Protein AF-A0A976LLL9-F1 (afdb_monomer)

Foldseek 3Di:
DDDDDDDDDDDDDDDDDDDDDDDDDDDDDDDDDDDDDDDDDDDDPDDDDDPDPPVVPPPPDDDDDDPPPPPPDPDPPDDPPPPDPCPVPVVCVVVVPDDWDKDWAPADDDDDPVVVVPDDPPDDDDGPDDPPFFIFMDIPRDTFFTFHWDDDPNDIDTDTPGGDDPVVVVVRVD

Solvent-accessible surface area (backbone atoms only — not comparable to full-atom values): 12748 Å² total; per-residue (Å²): 134,84,87,88,86,84,88,82,90,78,85,90,83,87,86,88,83,89,81,86,81,86,81,75,85,81,86,78,87,82,87,76,91,79,91,78,89,82,81,87,80,81,87,81,86,78,75,91,82,81,88,66,87,72,79,76,66,82,84,77,80,84,84,90,84,79,92,68,83,75,78,77,74,79,78,82,76,79,76,79,74,92,75,67,88,71,68,74,76,64,67,61,68,63,68,72,70,58,89,76,65,72,47,78,41,80,60,57,68,89,74,56,72,73,58,60,74,67,61,55,92,87,63,83,80,80,50,75,55,64,91,90,62,64,27,46,28,26,43,88,87,33,86,49,35,30,20,43,84,41,76,56,94,94,32,87,44,73,48,77,77,45,70,62,52,72,71,56,48,57,62,62,70,103

pLDDT: mean 70.57, std 21.13, range [35.53, 97.69]

Nearest PDB structures (foldseek):
  1o6a-assembly1_A  TM=9.421E-01  e=5.842E-10  Thermotoga maritima
  1o6a-assembly1_B  TM=9.561E-01  e=3.035E-09  Thermotoga maritima
  8wiw-assembly1_0  TM=8.060E-01  e=2.104E-09  Salmonella enterica subsp. enterica serovar Typhimurium str. LT2
  8uox-assembly1_E6  TM=8.471E-01  e=3.644E-09  Salmonella enterica subsp. enterica serovar Typhimurium
  5xrw-assembly1_C  TM=9.310E-01  e=7.703E-08  Helicobacter pylori 26695

Sequence (174 aa):
MKRLNTMSENEQNDEGVKNGEDISANGKKDEVEASSQNESPKEDVKSDEDISWDDVKDELETPAMSSQKQEVSSVNFQELEMGGSVSPELDLGFILDLPLTLTAELGRTQLLIGELLQLGHGSVVELAKLTGEPMDIFVNSRLIARGEVVMVNDKYGVRLTDVVSPAERVTKLR

Structure (mmCIF, N/CA/C/O backbone):
data_AF-A0A976LLL9-F1
#
_entry.id   AF-A0A976LLL9-F1
#
loop_
_atom_site.group_PDB
_atom_site.id
_atom_site.type_symbol
_atom_site.label_atom_id
_atom_site.label_alt_id
_atom_site.label_comp_id
_atom_site.label_asym_id
_atom_site.label_entity_id
_atom_site.label_seq_id
_atom_site.pdbx_PDB_ins_code
_atom_site.Cartn_x
_atom_site.Cartn_y
_atom_site.Cartn_z
_atom_site.occupancy
_atom_site.B_iso_or_equiv
_atom_site.auth_seq_id
_atom_site.auth_comp_id
_atom_site.auth_asym_id
_atom_site.auth_atom_id
_atom_site.pdbx_PDB_model_num
ATOM 1 N N . MET A 1 1 ? -66.244 5.884 -20.797 1.00 44.69 1 MET A N 1
ATOM 2 C CA . MET A 1 1 ? -66.770 4.567 -20.377 1.00 44.69 1 MET A CA 1
ATOM 3 C C . MET A 1 1 ? -66.015 4.080 -19.145 1.00 44.69 1 MET A C 1
ATOM 5 O O . MET A 1 1 ? -64.800 4.072 -19.183 1.00 44.69 1 MET A O 1
ATOM 9 N N . LYS A 1 2 ? -66.781 3.694 -18.113 1.00 42.88 2 LYS A N 1
ATOM 10 C CA . LYS A 1 2 ? -66.517 2.743 -17.009 1.00 42.88 2 LYS A CA 1
ATOM 11 C C . LYS A 1 2 ? -65.259 2.864 -16.120 1.00 42.88 2 LYS A C 1
ATOM 13 O O . LYS A 1 2 ? -64.136 2.613 -16.526 1.00 42.88 2 LYS A O 1
ATOM 18 N N . ARG A 1 3 ? -65.574 3.133 -14.844 1.00 52.41 3 ARG A N 1
ATOM 19 C CA . ARG A 1 3 ? -64.844 2.838 -13.598 1.00 52.41 3 ARG A CA 1
ATOM 20 C C . ARG A 1 3 ? -64.519 1.340 -13.474 1.00 52.41 3 ARG A C 1
ATOM 22 O O . ARG A 1 3 ? -65.317 0.551 -13.974 1.00 52.41 3 ARG A O 1
ATOM 29 N N . LEU A 1 4 ? -63.509 0.974 -12.676 1.00 53.72 4 LEU A N 1
ATOM 30 C CA . LEU A 1 4 ? -63.699 0.151 -11.466 1.00 53.72 4 LEU A CA 1
ATOM 31 C C . LEU A 1 4 ? -62.420 0.039 -10.618 1.00 53.72 4 LEU A C 1
ATOM 33 O O . LEU A 1 4 ? -61.322 -0.175 -11.113 1.00 53.72 4 LEU A O 1
ATOM 37 N N . ASN A 1 5 ? -62.655 0.217 -9.324 1.00 42.22 5 ASN A N 1
ATOM 38 C CA . ASN A 1 5 ? -61.824 -0.050 -8.160 1.00 42.22 5 ASN A CA 1
ATOM 39 C C . ASN A 1 5 ? -62.143 -1.479 -7.682 1.00 42.22 5 ASN A C 1
ATOM 41 O O . ASN A 1 5 ? -63.323 -1.821 -7.741 1.00 42.22 5 ASN A O 1
ATOM 45 N N . THR A 1 6 ? -61.193 -2.248 -7.137 1.00 63.06 6 THR A N 1
ATOM 46 C CA . THR A 1 6 ? -61.494 -3.342 -6.182 1.00 63.06 6 THR A CA 1
ATOM 47 C C . THR A 1 6 ? -60.307 -3.621 -5.258 1.00 63.06 6 THR A C 1
ATOM 49 O O . THR A 1 6 ? -59.229 -3.999 -5.712 1.00 63.06 6 THR A O 1
ATOM 52 N N . MET A 1 7 ? -60.572 -3.426 -3.965 1.00 58.09 7 MET A N 1
ATOM 53 C CA . MET A 1 7 ? -59.842 -3.897 -2.785 1.00 58.09 7 MET A CA 1
ATOM 54 C C . MET A 1 7 ? -60.110 -5.390 -2.525 1.00 58.09 7 MET A C 1
ATOM 56 O O . MET A 1 7 ? -61.182 -5.872 -2.887 1.00 58.09 7 MET A O 1
ATOM 60 N N . SER A 1 8 ? -59.180 -6.052 -1.830 1.00 59.72 8 SER A N 1
ATOM 61 C CA . SER A 1 8 ? -59.387 -7.171 -0.877 1.00 59.72 8 SER A CA 1
ATOM 62 C C . SER A 1 8 ? -58.002 -7.522 -0.294 1.00 59.72 8 SER A C 1
ATOM 64 O O . SER A 1 8 ? -57.111 -7.860 -1.071 1.00 59.72 8 SER A O 1
ATOM 66 N N . GLU A 1 9 ? -57.641 -7.181 0.948 1.00 50.59 9 GLU A N 1
ATOM 67 C CA . GLU A 1 9 ? -58.024 -7.786 2.249 1.00 50.59 9 GLU A CA 1
ATOM 68 C C . GLU A 1 9 ? -57.693 -9.284 2.396 1.00 50.59 9 GLU A C 1
ATOM 70 O O . GLU A 1 9 ? -58.241 -10.120 1.683 1.00 50.59 9 GLU A O 1
ATOM 75 N N . ASN A 1 10 ? -56.768 -9.574 3.324 1.00 47.47 10 ASN A N 1
ATOM 76 C CA . ASN A 1 10 ? -56.798 -10.646 4.339 1.00 47.47 10 ASN A CA 1
ATOM 77 C C . ASN A 1 10 ? -55.545 -10.455 5.228 1.00 47.47 10 ASN A C 1
ATOM 79 O O . ASN A 1 10 ? -54.428 -10.484 4.712 1.00 47.47 10 ASN A O 1
ATOM 83 N N . GLU A 1 11 ? -55.632 -10.000 6.486 1.00 50.28 11 GLU A N 1
ATOM 84 C CA . GLU A 1 11 ? -56.087 -10.719 7.704 1.00 50.28 11 GLU A CA 1
ATOM 85 C C . GLU A 1 11 ? -55.350 -12.058 7.888 1.00 50.28 11 GLU A C 1
ATOM 87 O O . GLU A 1 11 ? -55.483 -12.974 7.083 1.00 50.28 11 GLU A O 1
ATOM 92 N N . GLN A 1 12 ? -54.318 -12.069 8.742 1.00 50.72 12 GLN A N 1
ATOM 93 C CA . GLN A 1 12 ? -54.353 -12.420 10.179 1.00 50.72 12 GLN A CA 1
ATOM 94 C C . GLN A 1 12 ? -54.550 -13.922 10.433 1.00 50.72 12 GLN A C 1
ATOM 96 O O . GLN A 1 12 ? -55.538 -14.480 9.985 1.00 50.72 12 GLN A O 1
ATOM 101 N N . ASN A 1 13 ? -53.581 -14.514 11.149 1.00 49.31 13 ASN A N 1
ATOM 102 C CA . ASN A 1 13 ? -53.587 -15.716 12.017 1.00 49.31 13 ASN A CA 1
ATOM 103 C C . ASN A 1 13 ? -52.122 -15.835 12.510 1.00 49.31 13 ASN A C 1
ATOM 105 O O . ASN A 1 13 ? -51.240 -16.060 11.683 1.00 49.31 13 ASN A O 1
ATOM 109 N N . ASP A 1 14 ? -51.698 -15.386 13.695 1.00 50.47 14 ASP A N 1
ATOM 110 C CA . ASP A 1 14 ? -51.988 -15.783 15.091 1.00 50.47 14 ASP A CA 1
ATOM 111 C C . ASP A 1 14 ? -51.652 -17.245 15.456 1.00 50.47 14 ASP A C 1
ATOM 113 O O . ASP A 1 14 ? -51.821 -18.156 14.652 1.00 50.47 14 ASP A O 1
ATOM 117 N N . GLU A 1 15 ? -51.194 -17.391 16.706 1.00 51.28 15 GLU A N 1
ATOM 118 C CA . GLU A 1 15 ? -50.672 -18.542 17.461 1.00 51.28 15 GLU A CA 1
ATOM 119 C C . GLU A 1 15 ? -49.156 -18.801 17.292 1.00 51.28 15 GLU A C 1
ATOM 121 O O . GLU A 1 15 ? -48.679 -19.230 16.252 1.00 51.28 15 GLU A O 1
ATOM 126 N N . GLY A 1 16 ? -48.258 -18.553 18.254 1.00 39.66 16 GLY A N 1
ATOM 127 C CA . GLY A 1 16 ? -48.396 -18.384 19.697 1.00 39.66 16 GLY A CA 1
ATOM 128 C C . GLY A 1 16 ? -47.985 -19.661 20.428 1.00 39.66 16 GLY A C 1
ATOM 129 O O . GLY A 1 16 ? -48.841 -20.475 20.726 1.00 39.66 16 GLY A O 1
ATOM 130 N N . VAL A 1 17 ? -46.705 -19.815 20.797 1.00 57.41 17 VAL A N 1
ATOM 131 C CA . VAL A 1 17 ? -46.306 -20.694 21.913 1.00 57.41 17 VAL A CA 1
ATOM 132 C C . VAL A 1 17 ? -45.160 -20.052 22.691 1.00 57.41 17 VAL A C 1
ATOM 134 O O . VAL A 1 17 ? -44.058 -19.831 22.196 1.00 57.41 17 VAL A O 1
ATOM 137 N N . LYS A 1 18 ? -45.502 -19.740 23.938 1.00 53.53 18 LYS A N 1
ATOM 138 C CA . LYS A 1 18 ? -44.661 -19.324 25.057 1.00 53.53 18 LYS A CA 1
ATOM 139 C C . LYS A 1 18 ? -43.668 -20.436 25.389 1.00 53.53 18 LYS A C 1
ATOM 141 O O . LYS A 1 18 ? -44.073 -21.586 25.361 1.00 53.53 18 LYS A O 1
ATOM 146 N N . ASN A 1 19 ? -42.457 -20.086 25.812 1.00 49.34 19 ASN A N 1
ATOM 147 C CA . ASN A 1 19 ? -41.753 -20.782 26.892 1.00 49.34 19 ASN A CA 1
ATOM 148 C C . ASN A 1 19 ? -40.719 -19.823 27.481 1.00 49.34 19 ASN A C 1
ATOM 150 O O . ASN A 1 19 ? -39.699 -19.526 26.865 1.00 49.34 19 ASN A O 1
ATOM 154 N N . GLY A 1 20 ? -41.051 -19.300 28.659 1.00 41.91 20 GLY A N 1
ATOM 155 C CA . GLY A 1 20 ? -40.060 -18.774 29.576 1.00 41.91 20 GLY A CA 1
ATOM 156 C C . GLY A 1 20 ? -39.418 -19.940 30.313 1.00 41.91 20 GLY A C 1
ATOM 157 O O . GLY A 1 20 ? -40.113 -20.864 30.723 1.00 41.91 20 GLY A O 1
ATOM 158 N N . GLU A 1 21 ? -38.110 -19.859 30.499 1.00 48.22 21 GLU A N 1
ATOM 159 C CA . GLU A 1 21 ? -37.456 -20.458 31.650 1.00 48.22 21 GLU A CA 1
ATOM 160 C C . GLU A 1 21 ? -36.593 -19.377 32.288 1.00 48.22 21 GLU A C 1
ATOM 162 O O . GLU A 1 21 ? -35.582 -18.924 31.749 1.00 48.22 21 GLU A O 1
ATOM 167 N N . ASP A 1 22 ? -37.084 -18.933 33.439 1.00 45.03 22 ASP A N 1
ATOM 168 C CA . ASP A 1 22 ? -36.348 -18.197 34.443 1.00 45.03 22 ASP A CA 1
ATOM 169 C C . ASP A 1 22 ? -35.155 -19.044 34.903 1.00 45.03 22 ASP A C 1
ATOM 171 O O . ASP A 1 22 ? -35.338 -20.123 35.467 1.00 45.03 22 ASP A O 1
ATOM 175 N N . ILE A 1 23 ? -33.930 -18.540 34.750 1.00 56.16 23 ILE A N 1
ATOM 176 C CA . ILE A 1 23 ? -32.816 -19.004 35.582 1.00 56.16 23 ILE A CA 1
ATOM 177 C C . ILE A 1 23 ? -32.597 -18.001 36.704 1.00 56.16 23 ILE A C 1
ATOM 179 O O . ILE A 1 23 ? -31.959 -16.958 36.569 1.00 56.16 23 ILE A O 1
ATOM 183 N N . SER A 1 24 ? -33.203 -18.347 37.834 1.00 47.38 24 SER A N 1
ATOM 184 C CA . SER A 1 24 ? -32.971 -17.715 39.119 1.00 47.38 24 SER A CA 1
ATOM 185 C C . SER A 1 24 ? -31.504 -17.785 39.527 1.00 47.38 24 SER A C 1
ATOM 187 O O . SER A 1 24 ? -30.828 -18.804 39.395 1.00 47.38 24 SER A O 1
ATOM 189 N N . ALA A 1 25 ? -31.082 -16.656 40.087 1.00 47.31 25 ALA A N 1
ATOM 190 C CA . ALA A 1 25 ? -30.064 -16.481 41.104 1.00 47.31 25 ALA A CA 1
ATOM 191 C C . ALA A 1 25 ? -29.592 -17.764 41.809 1.00 47.31 25 ALA A C 1
ATOM 193 O O . ALA A 1 25 ? -30.379 -18.480 42.425 1.00 47.31 25 ALA A O 1
ATOM 194 N N . ASN A 1 26 ? -28.272 -17.935 41.875 1.00 42.06 26 ASN A N 1
ATOM 195 C CA . ASN A 1 26 ? -27.663 -18.598 43.015 1.00 42.06 26 ASN A CA 1
ATOM 196 C C . ASN A 1 26 ? -26.550 -17.707 43.567 1.00 42.06 26 ASN A C 1
ATOM 198 O O . ASN A 1 26 ? -25.440 -17.651 43.042 1.00 42.06 26 ASN A O 1
ATOM 202 N N . GLY A 1 27 ? -26.891 -16.969 44.620 1.00 39.72 27 GLY A N 1
ATOM 203 C CA . GLY A 1 27 ? -25.902 -16.419 45.525 1.00 39.72 27 GLY A CA 1
ATOM 204 C C . GLY A 1 27 ? -25.380 -17.541 46.411 1.00 39.72 27 GLY A C 1
ATOM 205 O O . GLY A 1 27 ? -26.165 -18.255 47.030 1.00 39.72 27 GLY A O 1
ATOM 206 N N . LYS A 1 28 ? -24.059 -17.656 46.527 1.00 47.41 28 LYS A N 1
ATOM 207 C CA . LYS A 1 28 ? -23.457 -18.312 47.679 1.00 47.41 28 LYS A CA 1
ATOM 208 C C . LYS A 1 28 ? -22.334 -17.444 48.218 1.00 47.41 28 LYS A C 1
ATOM 210 O O . LYS A 1 28 ? -21.272 -17.307 47.622 1.00 47.41 28 LYS A O 1
ATOM 215 N N . LYS A 1 29 ? -22.680 -16.791 49.324 1.00 41.75 29 LYS A N 1
ATOM 216 C CA . LYS A 1 29 ? -21.767 -16.233 50.308 1.00 41.75 29 LYS A CA 1
ATOM 217 C C . LYS A 1 29 ? -21.099 -17.421 50.990 1.00 41.75 29 LYS A C 1
ATOM 219 O O . LYS A 1 29 ? -21.821 -18.241 51.543 1.00 41.75 29 LYS A O 1
ATOM 224 N N . ASP A 1 30 ? -19.779 -17.481 50.961 1.00 52.16 30 ASP A N 1
ATOM 225 C CA . ASP A 1 30 ? -19.008 -18.211 51.960 1.00 52.16 30 ASP A CA 1
ATOM 226 C C . ASP A 1 30 ? -17.948 -17.234 52.475 1.00 52.16 30 ASP A C 1
ATOM 228 O O . ASP A 1 30 ? -16.943 -16.928 51.838 1.00 52.16 30 ASP A O 1
ATOM 232 N N . GLU A 1 31 ? -18.309 -16.651 53.609 1.00 40.97 31 GLU A N 1
ATOM 233 C CA . GLU A 1 31 ? -17.490 -15.858 54.503 1.00 40.97 31 GLU A CA 1
ATOM 234 C C . GLU A 1 31 ? -16.783 -16.869 55.415 1.00 40.97 31 GLU A C 1
ATOM 236 O O . GLU A 1 31 ? -17.436 -17.628 56.131 1.00 40.97 31 GLU A O 1
ATOM 241 N N . VAL A 1 32 ? -15.454 -16.933 55.351 1.00 51.06 32 VAL A N 1
ATOM 242 C CA . VAL A 1 32 ? -14.646 -17.583 56.387 1.00 51.06 32 VAL A CA 1
ATOM 243 C C . VAL A 1 32 ? -13.446 -16.701 56.668 1.00 51.06 32 VAL A C 1
ATOM 245 O O . VAL A 1 32 ? -12.477 -16.635 55.914 1.00 51.06 32 VAL A O 1
ATOM 248 N N . GLU A 1 33 ? -13.583 -15.989 57.776 1.00 40.56 33 GLU A N 1
ATOM 249 C CA . GLU A 1 33 ? -12.517 -15.364 58.529 1.00 40.56 33 GLU A CA 1
ATOM 250 C C . GLU A 1 33 ? -11.525 -16.435 58.998 1.00 40.56 33 GLU A C 1
ATOM 252 O O . GLU A 1 33 ? -11.904 -17.433 59.609 1.00 40.56 33 GLU A O 1
ATOM 257 N N . ALA A 1 34 ? -10.238 -16.194 58.773 1.00 46.56 34 ALA A N 1
ATOM 258 C CA . ALA A 1 34 ? -9.191 -16.669 59.664 1.00 46.56 34 ALA A CA 1
ATOM 259 C C . ALA A 1 34 ? -8.001 -15.717 59.550 1.00 46.56 34 ALA A C 1
ATOM 261 O O . ALA A 1 34 ? -7.166 -15.797 58.651 1.00 46.56 34 ALA A O 1
ATOM 262 N N . SER A 1 35 ? -7.976 -14.779 60.486 1.00 39.00 35 SER A N 1
ATOM 263 C CA . SER A 1 35 ? -6.824 -13.983 60.871 1.00 39.00 35 SER A CA 1
ATOM 264 C C . SER A 1 35 ? -5.620 -14.867 61.198 1.00 39.00 35 SER A C 1
ATOM 266 O O . SER A 1 35 ? -5.721 -15.737 62.060 1.00 39.00 35 SER A O 1
ATOM 268 N N . SER A 1 36 ? -4.461 -14.552 60.627 1.00 45.47 36 SER A N 1
ATOM 269 C CA . SER A 1 36 ? -3.189 -14.756 61.314 1.00 45.47 36 SER A CA 1
ATOM 270 C C . SER A 1 36 ? -2.240 -13.619 60.967 1.00 45.47 36 SER A C 1
ATOM 272 O O . SER A 1 36 ? -1.915 -13.359 59.813 1.00 45.47 36 SER A O 1
ATOM 274 N N . GLN A 1 37 ? -1.864 -12.927 62.032 1.00 38.38 37 GLN A N 1
ATOM 275 C CA . GLN A 1 37 ? -0.839 -11.905 62.137 1.00 38.38 37 GLN A CA 1
ATOM 276 C C . GLN A 1 37 ? 0.488 -12.422 61.558 1.00 38.38 37 GLN A C 1
ATOM 278 O O . GLN A 1 37 ? 0.842 -13.567 61.831 1.00 38.38 37 GLN A O 1
ATOM 283 N N . ASN A 1 38 ? 1.271 -11.578 60.878 1.00 35.53 38 ASN A N 1
ATOM 284 C CA . ASN A 1 38 ? 2.557 -11.221 61.472 1.00 35.53 38 ASN A CA 1
ATOM 285 C C . ASN A 1 38 ? 3.184 -9.949 60.896 1.00 35.53 38 ASN A C 1
ATOM 287 O O . ASN A 1 38 ? 3.025 -9.596 59.732 1.00 35.53 38 ASN A O 1
ATOM 291 N N . GLU A 1 39 ? 3.883 -9.294 61.804 1.00 40.34 39 GLU A N 1
ATOM 292 C CA . GLU A 1 39 ? 4.489 -7.977 61.783 1.00 40.34 39 GLU A CA 1
ATOM 293 C C . GLU A 1 39 ? 5.589 -7.800 60.726 1.00 40.34 39 GLU A C 1
ATOM 295 O O . GLU A 1 39 ? 6.388 -8.697 60.458 1.00 40.34 39 GLU A O 1
ATOM 300 N N . SER A 1 40 ? 5.684 -6.585 60.184 1.00 41.78 40 SER A N 1
ATOM 301 C CA . SER A 1 40 ? 6.912 -6.087 59.560 1.00 41.78 40 SER A CA 1
ATOM 302 C C . SER A 1 40 ? 7.967 -5.820 60.635 1.00 41.78 40 SER A C 1
ATOM 304 O O . SER A 1 40 ? 7.647 -5.218 61.664 1.00 41.78 40 SER A O 1
ATOM 306 N N . PRO A 1 41 ? 9.240 -6.145 60.374 1.00 42.31 41 PRO A N 1
ATOM 307 C CA . PRO A 1 41 ? 10.274 -5.173 60.735 1.00 42.31 41 PRO A CA 1
ATOM 308 C C . PRO A 1 41 ? 11.310 -4.910 59.628 1.00 42.31 41 PRO A C 1
ATOM 310 O O . PRO A 1 41 ? 12.008 -5.809 59.182 1.00 42.31 41 PRO A O 1
ATOM 313 N N . LYS A 1 42 ? 11.392 -3.618 59.282 1.00 39.88 42 LYS A N 1
ATOM 314 C CA . LYS A 1 42 ? 12.586 -2.752 59.241 1.00 39.88 42 LYS A CA 1
ATOM 315 C C . LYS A 1 42 ? 13.790 -3.142 58.369 1.00 39.88 42 LYS A C 1
ATOM 317 O O . LYS A 1 42 ? 14.480 -4.118 58.618 1.00 39.88 42 LYS A O 1
ATOM 322 N N . GLU A 1 43 ? 14.030 -2.244 57.410 1.00 39.88 43 GLU A N 1
ATOM 323 C CA . GLU A 1 43 ? 15.309 -1.603 57.072 1.00 39.88 43 GLU A CA 1
ATOM 324 C C . GLU A 1 43 ? 16.589 -2.280 57.572 1.00 39.88 43 GLU A C 1
ATOM 326 O O . GLU A 1 43 ? 16.905 -2.209 58.752 1.00 39.88 43 GLU A O 1
ATOM 331 N N . ASP A 1 44 ? 17.386 -2.763 56.621 1.00 40.84 44 ASP A N 1
ATOM 332 C CA . ASP A 1 44 ? 18.839 -2.616 56.659 1.00 40.84 44 ASP A CA 1
ATOM 333 C C . ASP A 1 44 ? 19.320 -2.349 55.227 1.00 40.84 44 ASP A C 1
ATOM 335 O O . ASP A 1 44 ? 19.667 -3.246 54.458 1.00 40.84 44 ASP A O 1
ATOM 339 N N . VAL A 1 45 ? 19.294 -1.068 54.855 1.00 44.91 45 VAL A N 1
ATOM 340 C CA . VAL A 1 45 ? 20.122 -0.542 53.770 1.00 44.91 45 VAL A CA 1
ATOM 341 C C . VAL A 1 45 ? 21.549 -0.541 54.306 1.00 44.91 45 VAL A C 1
ATOM 343 O O . VAL A 1 45 ? 21.903 0.314 55.116 1.00 44.91 45 VAL A O 1
ATOM 346 N N . LYS A 1 46 ? 22.365 -1.511 53.890 1.00 46.72 46 LYS A N 1
ATOM 347 C CA . LYS A 1 46 ? 23.814 -1.412 54.062 1.00 46.72 46 LYS A CA 1
ATOM 348 C C . LYS A 1 46 ? 24.400 -0.719 52.844 1.00 46.72 46 LYS A C 1
ATOM 350 O O . LYS A 1 46 ? 24.371 -1.243 51.736 1.00 46.72 46 LYS A O 1
ATOM 355 N N . SER A 1 47 ? 24.843 0.494 53.129 1.00 44.59 47 SER A N 1
ATOM 356 C CA . SER A 1 47 ? 25.658 1.392 52.332 1.00 44.59 47 SER A CA 1
ATOM 357 C C . SER A 1 47 ? 26.831 0.689 51.658 1.00 44.59 47 SER A C 1
ATOM 359 O O . SER A 1 47 ? 27.540 -0.100 52.284 1.00 44.59 47 SER A O 1
ATOM 361 N N . ASP A 1 48 ? 27.029 1.057 50.396 1.00 50.56 48 ASP A N 1
ATOM 362 C CA . ASP A 1 48 ? 28.296 0.989 49.686 1.00 50.56 48 ASP A CA 1
ATOM 363 C C . ASP A 1 48 ? 29.390 1.658 50.526 1.00 50.56 48 ASP A C 1
ATOM 365 O O . ASP A 1 48 ? 29.284 2.849 50.800 1.00 50.56 48 ASP A O 1
ATOM 369 N N . GLU A 1 49 ? 30.413 0.908 50.934 1.00 47.25 49 GLU A N 1
ATOM 370 C CA . GLU A 1 49 ? 31.773 1.412 51.159 1.00 47.25 49 GLU A CA 1
ATOM 371 C C . GLU A 1 49 ? 32.743 0.224 51.342 1.00 47.25 49 GLU A C 1
ATOM 373 O O . GLU A 1 49 ? 32.454 -0.744 52.045 1.00 47.25 49 GLU A O 1
ATOM 378 N N . ASP A 1 50 ? 33.886 0.338 50.658 1.00 48.72 50 ASP A N 1
ATOM 379 C CA . ASP A 1 50 ? 35.145 -0.398 50.837 1.00 48.72 50 ASP A CA 1
ATOM 380 C C . ASP A 1 50 ? 35.308 -1.798 50.212 1.00 48.72 50 ASP A C 1
ATOM 382 O O . ASP A 1 50 ? 35.624 -2.780 50.883 1.00 48.72 50 ASP A O 1
ATOM 386 N N . ILE A 1 51 ? 35.262 -1.873 48.875 1.00 48.34 51 ILE A N 1
ATOM 387 C CA . ILE A 1 51 ? 36.069 -2.871 48.146 1.00 48.34 51 ILE A CA 1
ATOM 388 C C . ILE A 1 51 ? 37.449 -2.242 47.900 1.00 48.34 51 ILE A C 1
ATOM 390 O O . ILE A 1 51 ? 37.653 -1.508 46.931 1.00 48.34 51 ILE A O 1
ATOM 394 N N . SER A 1 52 ? 38.373 -2.464 48.836 1.00 50.84 52 SER A N 1
ATOM 395 C CA . SER A 1 52 ? 39.757 -1.987 48.753 1.00 50.84 52 SER A CA 1
ATOM 396 C C . SER A 1 52 ? 40.511 -2.699 47.622 1.00 50.84 52 SER A C 1
ATOM 398 O O . SER A 1 52 ? 40.514 -3.925 47.541 1.00 50.84 52 SER A O 1
ATOM 400 N N . TRP A 1 53 ? 41.183 -1.934 46.757 1.00 51.50 53 TRP A N 1
ATOM 401 C CA . TRP A 1 53 ? 41.983 -2.430 45.624 1.00 51.50 53 TRP A CA 1
ATOM 402 C C . TRP A 1 53 ? 43.340 -3.042 46.036 1.00 51.50 53 TRP A C 1
ATOM 404 O O . TRP A 1 53 ? 44.192 -3.287 45.181 1.00 51.50 53 TRP A O 1
ATOM 414 N N . ASP A 1 54 ? 43.545 -3.311 47.325 1.00 52.66 54 ASP A N 1
ATOM 415 C CA . ASP A 1 54 ? 44.783 -3.875 47.869 1.00 52.66 54 ASP A CA 1
ATOM 416 C C . ASP A 1 54 ? 44.793 -5.420 47.938 1.00 52.66 54 ASP A C 1
ATOM 418 O O . ASP A 1 54 ? 45.870 -6.003 48.028 1.00 52.66 54 ASP A O 1
ATOM 422 N N . ASP A 1 55 ? 43.646 -6.101 47.786 1.00 51.72 55 ASP A N 1
ATOM 423 C CA . ASP A 1 55 ? 43.541 -7.578 47.873 1.00 51.72 55 ASP A CA 1
ATOM 424 C C . ASP A 1 55 ? 43.847 -8.334 46.561 1.00 51.72 55 ASP A C 1
ATOM 426 O O . ASP A 1 55 ? 43.817 -9.562 46.516 1.00 51.72 55 ASP A O 1
ATOM 430 N N . VAL A 1 56 ? 44.179 -7.638 45.467 1.00 53.75 56 VAL A N 1
ATOM 431 C CA . VAL A 1 56 ? 44.517 -8.285 44.175 1.00 53.75 56 VAL A CA 1
ATOM 432 C C . VAL A 1 56 ? 46.022 -8.555 44.028 1.00 53.75 56 VAL A C 1
ATOM 434 O O . VAL A 1 56 ? 46.490 -8.988 42.975 1.00 53.75 56 VAL A O 1
ATOM 437 N N . LYS A 1 57 ? 46.817 -8.256 45.061 1.00 56.06 57 LYS A N 1
ATOM 438 C CA . LYS A 1 57 ? 48.281 -8.221 44.951 1.00 56.06 57 LYS A CA 1
ATOM 439 C C . LYS A 1 57 ? 48.982 -9.536 45.302 1.00 56.06 57 LYS A C 1
ATOM 441 O O . LYS A 1 57 ? 50.127 -9.717 44.898 1.00 56.06 57 LYS A O 1
ATOM 446 N N . ASP A 1 58 ? 48.290 -10.467 45.953 1.00 53.62 58 ASP A N 1
ATOM 447 C CA . ASP A 1 58 ? 48.903 -11.697 46.473 1.00 53.62 58 ASP A CA 1
ATOM 448 C C . ASP A 1 58 ? 48.783 -12.924 45.543 1.00 53.62 58 ASP A C 1
ATOM 450 O O . ASP A 1 58 ? 49.317 -13.985 45.856 1.00 53.62 58 ASP A O 1
ATOM 454 N N . GLU A 1 59 ? 48.174 -12.795 44.356 1.00 51.06 59 GLU A N 1
ATOM 455 C CA . GLU A 1 59 ? 48.126 -13.885 43.356 1.00 51.06 59 GLU A CA 1
ATOM 456 C C . GLU A 1 59 ? 49.212 -13.804 42.259 1.00 51.06 59 GLU A C 1
ATOM 458 O O . GLU A 1 59 ? 49.194 -14.586 41.308 1.00 51.06 59 GLU A O 1
ATOM 463 N N . LEU A 1 60 ? 50.192 -12.894 42.367 1.00 55.56 60 LEU A N 1
ATOM 464 C CA . LEU A 1 60 ? 51.230 -12.697 41.335 1.00 55.56 60 LEU A CA 1
ATOM 465 C C . LEU A 1 60 ? 52.654 -13.155 41.708 1.00 55.56 60 LEU A C 1
ATOM 467 O O . LEU A 1 60 ? 53.591 -12.873 40.961 1.00 55.56 60 LEU A O 1
ATOM 471 N N . GLU A 1 61 ? 52.845 -13.926 42.782 1.00 51.38 61 GLU A N 1
ATOM 472 C CA . GLU A 1 61 ? 54.180 -14.411 43.182 1.00 51.38 61 GLU A CA 1
ATOM 473 C C . GLU A 1 61 ? 54.233 -15.947 43.363 1.00 51.38 61 GLU A C 1
ATOM 475 O O . GLU A 1 61 ? 54.176 -16.469 44.470 1.00 51.38 61 GLU A O 1
ATOM 480 N N . THR A 1 62 ? 54.321 -16.757 42.294 1.00 51.09 62 THR A N 1
ATOM 481 C CA . THR A 1 62 ? 55.554 -17.400 41.738 1.00 51.09 62 THR A CA 1
ATOM 482 C C . THR A 1 62 ? 55.313 -18.924 41.544 1.00 51.09 62 THR A C 1
ATOM 484 O O . THR A 1 62 ? 54.333 -19.422 42.094 1.00 51.09 62 THR A O 1
ATOM 487 N N . PRO A 1 63 ? 56.179 -19.749 40.892 1.00 48.78 63 PRO A N 1
ATOM 488 C CA . PRO A 1 63 ? 57.240 -19.505 39.899 1.00 48.78 63 PRO A CA 1
ATOM 489 C C . PRO A 1 63 ? 57.194 -20.443 38.649 1.00 48.78 63 PRO A C 1
ATOM 491 O O . PRO A 1 63 ? 56.630 -21.530 38.663 1.00 48.78 63 PRO A O 1
ATOM 494 N N . ALA A 1 64 ? 57.970 -20.058 37.625 1.00 48.34 64 ALA A N 1
ATOM 495 C CA . ALA A 1 64 ? 58.641 -20.908 36.623 1.00 48.34 64 ALA A CA 1
ATOM 496 C C . ALA A 1 64 ? 57.804 -21.650 35.555 1.00 48.34 64 ALA A C 1
ATOM 498 O O . ALA A 1 64 ? 57.281 -22.727 35.796 1.00 48.34 64 ALA A O 1
ATOM 499 N N . MET A 1 65 ? 57.888 -21.181 34.300 1.00 42.25 65 MET A N 1
ATOM 500 C CA . MET A 1 65 ? 58.473 -21.960 33.194 1.00 42.25 65 MET A CA 1
ATOM 501 C C . MET A 1 65 ? 58.667 -21.110 31.924 1.00 42.25 65 MET A C 1
ATOM 503 O O . MET A 1 65 ? 57.795 -20.359 31.510 1.00 42.25 65 MET A O 1
ATOM 507 N N . SER A 1 66 ? 59.820 -21.338 31.286 1.00 44.84 66 SER A N 1
ATOM 508 C CA . SER A 1 66 ? 60.168 -21.034 29.891 1.00 44.84 66 SER A CA 1
ATOM 509 C C . SER A 1 66 ? 60.391 -19.568 29.490 1.00 44.84 66 SER A C 1
ATOM 511 O O . SER A 1 66 ? 59.539 -18.906 28.903 1.00 44.84 66 SER A O 1
ATOM 513 N N . SER A 1 67 ? 61.638 -19.112 29.653 1.00 54.78 67 SER A N 1
ATOM 514 C CA . SER A 1 67 ? 62.229 -18.106 28.762 1.00 54.78 67 SER A CA 1
ATOM 515 C C . SER A 1 67 ? 62.392 -18.699 27.359 1.00 54.78 67 SER A C 1
ATOM 517 O O . SER A 1 67 ? 63.487 -19.096 26.959 1.00 54.78 67 SER A O 1
ATOM 519 N N . GLN A 1 68 ? 61.308 -18.762 26.591 1.00 52.41 68 GLN A N 1
ATOM 520 C CA . GLN A 1 68 ? 61.406 -18.879 25.144 1.00 52.41 68 GLN A CA 1
ATOM 521 C C . GLN A 1 68 ? 61.620 -17.481 24.580 1.00 52.41 68 GLN A C 1
ATOM 523 O O . GLN A 1 68 ? 60.718 -16.650 24.537 1.00 52.41 68 GLN A O 1
ATOM 528 N N . LYS A 1 69 ? 62.861 -17.230 24.161 1.00 56.25 69 LYS A N 1
ATOM 529 C CA . LYS A 1 69 ? 63.226 -16.139 23.262 1.00 56.25 69 LYS A CA 1
ATOM 530 C C . LYS A 1 69 ? 62.326 -16.239 22.029 1.00 56.25 69 LYS A C 1
ATOM 532 O O . LYS A 1 69 ? 62.592 -17.032 21.131 1.00 56.25 69 LYS A O 1
ATOM 537 N N . GLN A 1 70 ? 61.236 -15.484 22.024 1.00 56.19 70 GLN A N 1
ATOM 538 C CA . GLN A 1 70 ? 60.352 -15.398 20.878 1.00 56.19 70 GLN A CA 1
ATOM 539 C C . GLN A 1 70 ? 61.077 -14.544 19.840 1.00 56.19 70 GLN A C 1
ATOM 541 O O . GLN A 1 70 ? 61.203 -13.329 19.990 1.00 56.19 70 GLN A O 1
ATOM 546 N N . GLU A 1 71 ? 61.648 -15.199 18.831 1.00 58.62 71 GLU A N 1
ATOM 547 C CA . GLU A 1 71 ? 62.144 -14.507 17.650 1.00 58.62 71 GLU A CA 1
ATOM 548 C C . GLU A 1 71 ? 60.951 -13.835 16.981 1.00 58.62 71 GLU A C 1
ATOM 550 O O . GLU A 1 71 ? 60.067 -14.486 16.426 1.00 58.62 71 GLU A O 1
ATOM 555 N N . VAL A 1 72 ? 60.892 -12.513 17.101 1.00 59.50 72 VAL A N 1
ATOM 556 C CA . VAL A 1 72 ? 59.899 -11.711 16.403 1.00 59.50 72 VAL A CA 1
ATOM 557 C C . VAL A 1 72 ? 60.307 -11.725 14.935 1.00 59.50 72 VAL A C 1
ATOM 559 O O . VAL A 1 72 ? 61.207 -10.995 14.523 1.00 59.50 72 VAL A O 1
ATOM 562 N N . SER A 1 73 ? 59.693 -12.604 14.145 1.00 71.25 73 SER A N 1
ATOM 563 C CA . SER A 1 73 ? 59.808 -12.543 12.693 1.00 71.25 73 SER A CA 1
ATOM 564 C C . SER A 1 73 ? 59.245 -11.201 12.241 1.00 71.25 73 SER A C 1
ATOM 566 O O . SER A 1 73 ? 58.066 -10.914 12.458 1.00 71.25 73 SER A O 1
ATOM 568 N N . SER A 1 74 ? 60.092 -10.373 11.637 1.00 70.12 74 SER A N 1
ATOM 569 C CA . SER A 1 74 ? 59.678 -9.126 11.004 1.00 70.12 74 SER A CA 1
ATOM 570 C C . SER A 1 74 ? 58.571 -9.425 9.995 1.00 70.12 74 SER A C 1
ATOM 572 O O . SER A 1 74 ? 58.799 -10.136 9.013 1.00 70.12 74 SER A O 1
ATOM 574 N N . VAL A 1 75 ? 57.370 -8.907 10.252 1.00 70.06 75 VAL A N 1
ATOM 575 C CA . VAL A 1 75 ? 56.255 -8.985 9.308 1.00 70.06 75 VAL A CA 1
ATOM 576 C C . VAL A 1 75 ? 56.669 -8.203 8.066 1.00 70.06 75 VAL A C 1
ATOM 578 O O . VAL A 1 75 ? 56.982 -7.016 8.153 1.00 70.06 75 VAL A O 1
ATOM 581 N N . ASN A 1 76 ? 56.728 -8.878 6.920 1.00 69.94 76 ASN A N 1
ATOM 582 C CA . ASN A 1 76 ? 57.004 -8.223 5.651 1.00 69.94 76 ASN A CA 1
ATOM 583 C C . ASN A 1 76 ? 55.711 -7.545 5.189 1.00 69.94 76 ASN A C 1
ATOM 585 O O . ASN A 1 76 ? 54.810 -8.195 4.658 1.00 69.94 76 ASN A O 1
ATOM 589 N N . PHE A 1 77 ? 55.589 -6.253 5.483 1.00 71.06 77 PHE A N 1
ATOM 590 C CA . PHE A 1 77 ? 54.512 -5.434 4.952 1.00 71.06 77 PHE A CA 1
ATOM 591 C C . PHE A 1 77 ? 54.776 -5.236 3.463 1.00 71.06 77 PHE A C 1
ATOM 593 O O . PHE A 1 77 ? 55.721 -4.555 3.075 1.00 71.06 77 PHE A O 1
ATOM 600 N N . GLN A 1 78 ? 53.951 -5.862 2.626 1.00 74.50 78 GLN A N 1
ATOM 601 C CA . GLN A 1 78 ? 53.914 -5.531 1.209 1.00 74.50 78 GLN A CA 1
ATOM 602 C C . GLN A 1 78 ? 53.466 -4.073 1.082 1.00 74.50 78 GLN A C 1
ATOM 604 O O . GLN A 1 78 ? 52.332 -3.741 1.432 1.00 74.50 78 GLN A O 1
ATOM 609 N N . GLU A 1 79 ? 54.386 -3.225 0.623 1.00 71.75 79 GLU A N 1
ATOM 610 C CA . GLU A 1 79 ? 54.138 -1.839 0.234 1.00 71.75 79 GLU A CA 1
ATOM 611 C C . GLU A 1 79 ? 52.927 -1.810 -0.707 1.00 71.75 79 GLU A C 1
ATOM 613 O O . GLU A 1 79 ? 52.899 -2.502 -1.730 1.00 71.75 79 GLU A O 1
ATOM 618 N N . LEU A 1 80 ? 51.889 -1.062 -0.333 1.00 67.56 80 LEU A N 1
ATOM 619 C CA . LEU A 1 80 ? 50.725 -0.892 -1.189 1.00 67.56 80 LEU A CA 1
ATOM 620 C C . LEU A 1 80 ? 51.126 0.036 -2.334 1.00 67.56 80 LEU A C 1
ATOM 622 O O . LEU A 1 80 ? 51.062 1.256 -2.208 1.00 67.56 80 LEU A O 1
ATOM 626 N N . GLU A 1 81 ? 51.545 -0.562 -3.447 1.00 66.25 81 GLU A N 1
ATOM 627 C CA . GLU A 1 81 ? 51.736 0.118 -4.725 1.00 66.25 81 GLU A CA 1
ATOM 628 C C . GLU A 1 81 ? 50.466 0.912 -5.059 1.00 66.25 81 GLU A C 1
ATOM 630 O O . GLU A 1 81 ? 49.429 0.366 -5.449 1.00 66.25 81 GLU A O 1
ATOM 635 N N . MET A 1 82 ? 50.550 2.233 -4.896 1.00 62.41 82 MET A N 1
ATOM 636 C CA . MET A 1 82 ? 49.512 3.199 -5.247 1.00 62.41 82 MET A CA 1
ATOM 637 C C . MET A 1 82 ? 49.504 3.383 -6.777 1.00 62.41 82 MET A C 1
ATOM 639 O O . MET A 1 82 ? 49.763 4.459 -7.305 1.00 62.41 82 MET A O 1
ATOM 643 N N . GLY A 1 83 ? 49.299 2.280 -7.499 1.00 57.34 83 GLY A N 1
ATOM 644 C CA . GLY A 1 83 ? 49.505 2.170 -8.946 1.00 57.34 83 GLY A CA 1
ATOM 645 C C . GLY A 1 83 ? 48.331 1.562 -9.708 1.00 57.34 83 GLY A C 1
ATOM 646 O O . GLY A 1 83 ? 48.422 1.358 -10.914 1.00 57.34 83 GLY A O 1
ATOM 647 N N . GLY A 1 84 ? 47.215 1.291 -9.036 1.00 54.94 84 GLY A N 1
ATOM 648 C CA . GLY A 1 84 ? 45.947 1.020 -9.695 1.00 54.94 84 GLY A CA 1
ATOM 649 C C . GLY A 1 84 ? 45.074 2.253 -9.581 1.00 54.94 84 GLY A C 1
ATOM 650 O O . GLY A 1 84 ? 44.709 2.639 -8.472 1.00 54.94 84 GLY A O 1
ATOM 651 N N . SER A 1 85 ? 44.671 2.846 -10.704 1.00 58.72 85 SER A N 1
ATOM 652 C CA . SER A 1 85 ? 43.391 3.542 -10.738 1.00 58.72 85 SER A CA 1
ATOM 653 C C . SER A 1 85 ? 42.321 2.495 -10.441 1.00 58.72 85 SER A C 1
ATOM 655 O O . SER A 1 85 ? 41.726 1.919 -11.349 1.00 58.72 85 SER A O 1
ATOM 657 N N . VAL A 1 86 ? 42.108 2.206 -9.159 1.00 57.62 86 VAL A N 1
ATOM 658 C CA . VAL A 1 86 ? 40.879 1.596 -8.695 1.00 57.62 86 VAL A CA 1
ATOM 659 C C . VAL A 1 86 ? 39.865 2.710 -8.899 1.00 57.62 86 VAL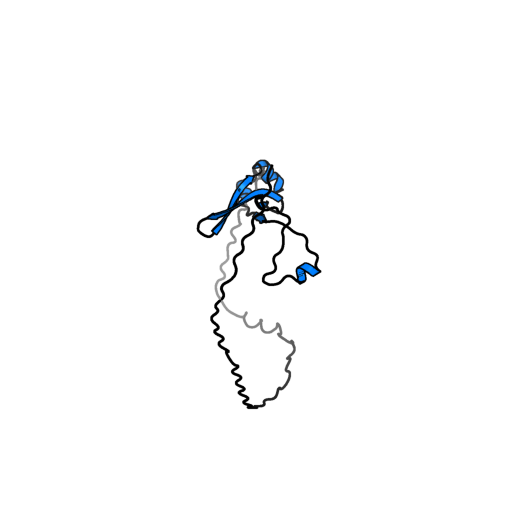 A C 1
ATOM 661 O O . VAL A 1 86 ? 39.579 3.492 -8.002 1.00 57.62 86 VAL A O 1
ATOM 664 N N . SER A 1 87 ? 39.353 2.851 -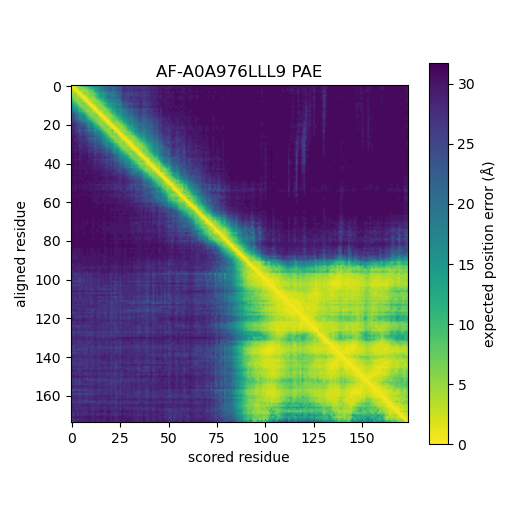10.124 1.00 59.09 87 SER A N 1
ATOM 665 C CA . SER A 1 87 ? 37.937 3.146 -10.213 1.00 59.09 87 SER A CA 1
ATOM 666 C C . SER A 1 87 ? 37.324 2.024 -9.394 1.00 59.09 87 SER A C 1
ATOM 668 O O . SER A 1 87 ? 37.493 0.865 -9.789 1.00 59.09 87 SER A O 1
ATOM 670 N N . PRO A 1 88 ? 36.731 2.299 -8.222 1.00 57.62 88 PRO A N 1
ATOM 671 C CA . PRO A 1 88 ? 35.874 1.305 -7.649 1.00 57.62 88 PRO A CA 1
ATOM 672 C C . PRO A 1 88 ? 34.764 1.207 -8.687 1.00 57.62 88 PRO A C 1
ATOM 674 O O . PRO A 1 88 ? 33.842 2.019 -8.740 1.00 57.62 88 PRO A O 1
ATOM 677 N N . GLU A 1 89 ? 34.896 0.240 -9.584 1.00 58.69 89 GLU A N 1
ATOM 678 C CA . GLU A 1 89 ? 33.762 -0.477 -10.109 1.00 58.69 89 GLU A CA 1
ATOM 679 C C . GLU A 1 89 ? 33.158 -1.076 -8.845 1.00 58.69 89 GLU A C 1
ATOM 681 O O . GLU A 1 89 ? 33.526 -2.159 -8.403 1.00 58.69 89 GLU A O 1
ATOM 686 N N . LEU A 1 90 ? 32.425 -0.217 -8.121 1.00 61.97 90 LEU A N 1
ATOM 687 C CA . LEU A 1 90 ? 31.713 -0.549 -6.911 1.00 61.97 90 LEU A CA 1
ATOM 688 C C . LEU A 1 90 ? 30.910 -1.746 -7.349 1.00 61.97 90 LEU A C 1
ATOM 690 O O . LEU A 1 90 ? 30.078 -1.593 -8.242 1.00 61.97 90 LEU A O 1
ATOM 694 N N . ASP A 1 91 ? 31.254 -2.916 -6.824 1.00 66.69 91 ASP A N 1
ATOM 695 C CA . ASP A 1 91 ? 30.580 -4.146 -7.174 1.00 66.69 91 ASP A CA 1
ATOM 696 C C . ASP A 1 91 ? 29.105 -3.937 -6.836 1.00 66.69 91 ASP A C 1
ATOM 698 O O . ASP A 1 91 ? 28.684 -3.971 -5.676 1.00 66.69 91 ASP A O 1
ATOM 702 N N . LEU A 1 92 ? 28.330 -3.584 -7.865 1.00 71.50 92 LEU A N 1
ATOM 703 C CA . LEU A 1 92 ? 26.932 -3.205 -7.728 1.00 71.50 92 LEU A CA 1
ATOM 704 C C . LEU A 1 92 ? 26.122 -4.393 -7.208 1.00 71.50 92 LEU A C 1
ATOM 706 O O . LEU A 1 92 ? 25.012 -4.178 -6.727 1.00 71.50 92 LEU A O 1
ATOM 710 N N . GLY A 1 93 ? 26.690 -5.608 -7.249 1.00 76.94 93 GLY A N 1
ATOM 711 C CA . GLY A 1 93 ? 26.144 -6.802 -6.625 1.00 76.94 93 GLY A CA 1
ATOM 712 C C . GLY A 1 93 ? 25.749 -6.566 -5.170 1.00 76.94 93 GLY A C 1
ATOM 713 O O . GLY A 1 93 ? 24.626 -6.887 -4.800 1.00 76.94 93 GLY A O 1
ATOM 714 N N . PHE A 1 94 ? 26.583 -5.883 -4.379 1.00 78.69 94 PHE A N 1
ATOM 715 C CA . PHE A 1 94 ? 26.272 -5.642 -2.965 1.00 78.69 94 PHE A CA 1
ATOM 716 C C . PHE A 1 94 ? 25.022 -4.768 -2.751 1.00 78.69 94 PHE A C 1
ATOM 718 O O . PHE A 1 94 ? 24.261 -4.989 -1.812 1.00 78.69 94 PHE A O 1
ATOM 725 N N . ILE A 1 95 ? 24.775 -3.777 -3.615 1.00 81.88 95 ILE A N 1
ATOM 726 C CA . ILE A 1 95 ? 23.610 -2.882 -3.479 1.00 81.88 95 ILE A CA 1
ATOM 727 C C . ILE A 1 95 ? 22.303 -3.639 -3.758 1.00 81.88 95 ILE A C 1
ATOM 729 O O . ILE A 1 95 ? 21.264 -3.296 -3.192 1.00 81.88 95 ILE A O 1
ATOM 733 N N . LEU A 1 96 ? 22.344 -4.665 -4.615 1.00 83.00 96 LEU A N 1
ATOM 734 C CA . LEU A 1 96 ? 21.170 -5.470 -4.961 1.00 83.00 96 LEU A CA 1
ATOM 735 C C . LEU A 1 96 ? 20.682 -6.341 -3.794 1.00 83.00 96 LEU A C 1
ATOM 737 O O . LEU A 1 96 ? 19.491 -6.645 -3.739 1.00 83.00 96 LEU A O 1
ATOM 741 N N . ASP A 1 97 ? 21.567 -6.681 -2.856 1.00 84.94 97 ASP A N 1
ATOM 742 C CA . ASP A 1 97 ? 21.268 -7.547 -1.708 1.00 84.94 97 ASP A CA 1
ATOM 743 C C . ASP A 1 97 ? 20.783 -6.776 -0.468 1.00 84.94 97 ASP A C 1
ATOM 745 O O . ASP A 1 97 ? 20.512 -7.365 0.583 1.00 84.94 97 ASP A O 1
ATOM 749 N N . LEU A 1 98 ? 20.657 -5.448 -0.560 1.00 89.12 98 LEU A N 1
ATOM 750 C CA . LEU A 1 98 ? 20.215 -4.629 0.561 1.00 89.12 98 LEU A CA 1
ATOM 751 C C . LEU A 1 98 ? 18.724 -4.886 0.875 1.00 89.12 98 LEU A C 1
ATOM 753 O O . LEU A 1 98 ? 17.872 -4.710 -0.002 1.00 89.12 98 LEU A O 1
ATOM 757 N N . PRO A 1 99 ? 18.361 -5.241 2.124 1.00 89.50 99 PRO A N 1
ATOM 758 C CA . PRO A 1 99 ? 16.967 -5.446 2.493 1.00 89.50 99 PRO A CA 1
ATOM 759 C C . PRO A 1 99 ? 16.195 -4.123 2.475 1.00 89.50 99 PRO A C 1
ATOM 761 O O . PRO A 1 99 ? 16.648 -3.110 3.009 1.00 89.50 99 PRO A O 1
ATOM 764 N N . LEU A 1 100 ? 14.992 -4.148 1.898 1.00 90.69 100 LEU A N 1
ATOM 765 C CA . LEU A 1 100 ? 14.077 -3.009 1.853 1.00 90.69 100 LEU A CA 1
ATOM 766 C C . LEU A 1 100 ? 12.751 -3.360 2.528 1.00 90.69 100 LEU A C 1
ATOM 768 O O . LEU A 1 100 ? 12.205 -4.445 2.321 1.00 90.69 100 LEU A O 1
ATOM 772 N N . THR A 1 101 ? 12.201 -2.415 3.289 1.00 91.62 101 THR A N 1
ATOM 773 C CA . THR A 1 101 ? 10.870 -2.560 3.883 1.00 91.62 101 THR A CA 1
ATOM 774 C C . THR A 1 101 ? 9.813 -2.136 2.875 1.00 91.62 101 THR A C 1
ATOM 776 O O . THR A 1 101 ? 9.780 -0.984 2.430 1.00 91.62 101 THR A O 1
ATOM 779 N N . LEU A 1 102 ? 8.935 -3.076 2.536 1.00 94.06 102 LEU A N 1
ATOM 780 C CA . LEU A 1 102 ? 7.763 -2.839 1.707 1.00 94.06 102 LEU A CA 1
ATOM 781 C C . LEU A 1 102 ? 6.524 -2.757 2.600 1.00 94.06 102 LEU A C 1
ATOM 783 O O . LEU A 1 102 ? 6.250 -3.670 3.377 1.00 94.06 102 LEU A O 1
ATOM 787 N N . THR A 1 103 ? 5.768 -1.674 2.456 1.00 95.06 103 THR A N 1
ATOM 788 C CA . THR A 1 103 ? 4.524 -1.432 3.189 1.00 95.06 103 THR A CA 1
ATOM 789 C C . THR A 1 103 ? 3.366 -1.443 2.207 1.00 95.06 103 THR A C 1
ATOM 7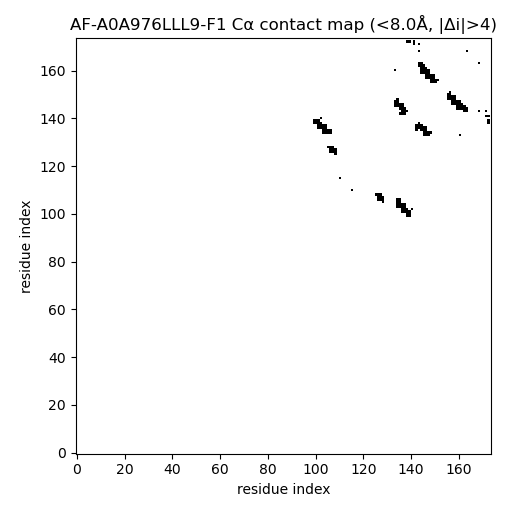91 O O . THR A 1 103 ? 3.346 -0.655 1.264 1.00 95.06 103 THR A O 1
ATOM 794 N N . ALA A 1 104 ? 2.393 -2.321 2.423 1.00 94.12 104 ALA A N 1
ATOM 795 C CA . ALA A 1 104 ? 1.138 -2.317 1.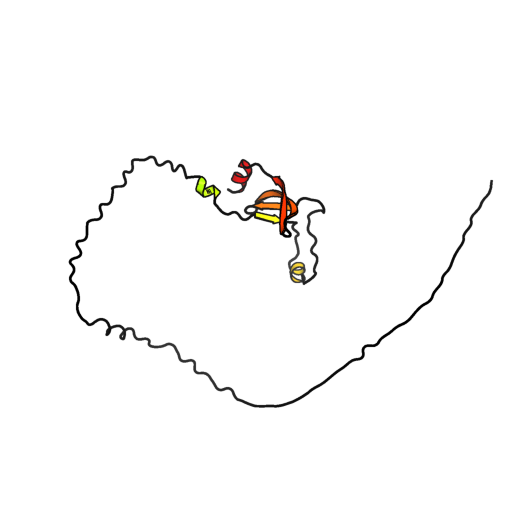686 1.00 94.12 104 ALA A CA 1
ATOM 796 C C . ALA A 1 104 ? 0.050 -1.693 2.568 1.00 94.12 104 ALA A C 1
ATOM 798 O O . ALA A 1 104 ? -0.228 -2.193 3.657 1.00 94.12 104 ALA A O 1
ATOM 799 N N . GLU A 1 105 ? -0.542 -0.589 2.118 1.00 93.06 105 GLU A N 1
ATOM 800 C CA . GLU A 1 105 ? -1.547 0.153 2.875 1.00 93.06 105 GLU A CA 1
ATOM 801 C C . GLU A 1 105 ? -2.921 0.003 2.227 1.00 93.06 105 GLU A C 1
ATOM 803 O O . GLU A 1 105 ? -3.124 0.374 1.067 1.00 93.06 105 GLU A O 1
ATOM 808 N N . LEU A 1 106 ? -3.887 -0.493 3.005 1.00 90.38 106 LEU A N 1
ATOM 809 C CA . LEU A 1 106 ? -5.289 -0.535 2.588 1.00 90.38 106 LEU A CA 1
ATOM 810 C C . LEU A 1 106 ? -5.860 0.881 2.412 1.00 90.38 106 LEU A C 1
ATOM 812 O O . LEU A 1 106 ? -6.620 1.128 1.483 1.00 90.38 106 LEU A O 1
ATOM 816 N N . GLY A 1 107 ? -5.481 1.812 3.288 1.00 91.00 107 GLY A N 1
ATOM 817 C CA . GLY A 1 107 ? -5.914 3.203 3.238 1.00 91.00 107 GLY A CA 1
ATOM 818 C C . GLY A 1 107 ? -5.446 3.997 4.455 1.00 91.00 107 GLY A C 1
ATOM 819 O O . GLY A 1 107 ? -4.920 3.439 5.417 1.00 91.00 107 GLY A O 1
ATOM 820 N N . ARG A 1 108 ? -5.647 5.316 4.404 1.00 92.62 108 ARG A N 1
ATOM 821 C CA . ARG A 1 108 ? -5.330 6.256 5.488 1.00 92.62 108 ARG A CA 1
ATOM 822 C C . ARG A 1 108 ? -6.584 7.022 5.882 1.00 92.62 108 ARG A C 1
ATOM 824 O O . ARG A 1 108 ? -7.481 7.207 5.062 1.00 92.62 108 ARG A O 1
ATOM 831 N N . THR A 1 109 ? -6.620 7.503 7.114 1.00 95.31 109 THR A N 1
ATOM 832 C CA . THR A 1 109 ? -7.619 8.462 7.587 1.00 95.31 109 THR A CA 1
ATOM 833 C C . THR A 1 109 ? -6.978 9.396 8.610 1.00 95.31 109 THR A C 1
ATOM 835 O O . THR A 1 109 ? -5.931 9.066 9.171 1.00 95.31 109 THR A O 1
ATOM 838 N N . GLN A 1 110 ? -7.562 10.571 8.820 1.00 95.25 110 GLN A N 1
ATOM 839 C CA . GLN A 1 110 ? -7.134 11.506 9.859 1.00 95.25 110 GLN A CA 1
ATOM 840 C C . GLN A 1 110 ? -8.171 11.494 10.973 1.00 95.25 110 GLN A C 1
ATOM 842 O O . GLN A 1 110 ? -9.358 11.642 10.703 1.00 95.25 110 GLN A O 1
ATOM 847 N N . LEU A 1 111 ? -7.711 11.330 12.208 1.00 96.31 111 LEU A N 1
ATOM 848 C CA . LEU A 1 111 ? -8.550 11.359 13.401 1.00 96.31 111 LEU A CA 1
ATOM 849 C C . LEU A 1 111 ? -8.052 12.452 14.335 1.00 96.31 111 LEU A C 1
ATOM 851 O O . LEU A 1 111 ? -6.844 12.702 14.432 1.00 96.31 111 LEU A O 1
ATOM 855 N N . LEU A 1 112 ? -8.974 13.082 15.054 1.00 97.19 112 LEU A N 1
ATOM 856 C CA . LEU A 1 112 ? -8.611 13.945 16.167 1.00 97.19 112 LEU A CA 1
ATOM 857 C C . LEU A 1 112 ? -8.054 13.091 17.311 1.00 97.19 112 LEU A C 1
ATOM 859 O O . LEU A 1 112 ? -8.461 11.950 17.525 1.00 97.19 112 LEU A O 1
ATOM 863 N N . ILE A 1 113 ? -7.155 13.667 18.109 1.00 97.69 113 ILE A N 1
ATOM 864 C CA . ILE A 1 113 ? -6.533 12.968 19.249 1.00 97.69 113 ILE A CA 1
ATOM 865 C C . ILE A 1 113 ? -7.597 12.421 20.214 1.00 97.69 113 ILE A C 1
ATOM 867 O O . ILE A 1 113 ? -7.470 11.303 20.703 1.00 97.69 113 ILE A O 1
ATOM 871 N N . GLY A 1 114 ? -8.675 13.178 20.445 1.00 97.50 114 GLY A N 1
ATOM 872 C CA . GLY A 1 114 ? -9.785 12.736 21.288 1.00 97.50 114 GLY A CA 1
ATOM 873 C C . GLY A 1 114 ? -10.528 11.514 20.738 1.00 97.50 114 GLY A C 1
ATOM 874 O O . GLY A 1 114 ? -10.959 10.680 21.526 1.00 97.50 114 GLY A O 1
ATOM 875 N N . GLU A 1 115 ? -10.660 11.384 19.417 1.00 96.00 115 GLU A N 1
ATOM 876 C CA . GLU A 1 115 ? -11.304 10.233 18.766 1.00 96.00 115 GLU A CA 1
ATOM 877 C C . GLU A 1 115 ? -10.402 8.999 18.832 1.00 96.00 115 GLU A C 1
ATOM 879 O O . GLU A 1 115 ? -10.865 7.915 19.174 1.00 96.00 115 GLU A O 1
ATOM 884 N N . LEU A 1 116 ? -9.096 9.178 18.594 1.00 96.69 116 LEU A N 1
ATOM 885 C CA . LEU A 1 116 ? -8.104 8.106 18.693 1.00 96.69 116 LEU A CA 1
ATOM 886 C C . LEU A 1 116 ? -8.070 7.480 20.096 1.00 96.69 116 LEU A C 1
ATOM 888 O O . LEU A 1 116 ? -8.026 6.261 20.223 1.00 96.69 116 LEU A O 1
ATOM 892 N N . LEU A 1 117 ? -8.122 8.304 21.147 1.00 97.38 117 LEU A N 1
ATOM 893 C CA . LEU A 1 117 ? -8.119 7.835 22.539 1.00 97.38 117 LEU A CA 1
ATOM 894 C C . LEU A 1 117 ? -9.415 7.118 22.952 1.00 97.38 117 LEU A C 1
ATOM 896 O O . LEU A 1 117 ? -9.416 6.399 23.947 1.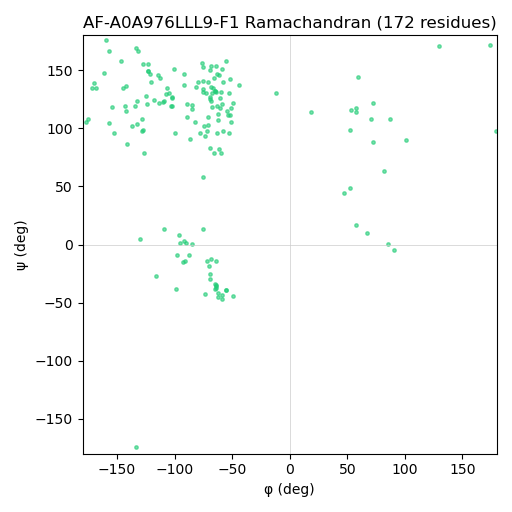00 97.38 117 LEU A O 1
ATOM 900 N N . GLN A 1 118 ? -10.511 7.315 22.214 1.00 96.75 118 GLN A N 1
ATOM 901 C CA . GLN A 1 118 ? -11.788 6.630 22.440 1.00 96.75 118 GLN A CA 1
ATOM 902 C C . GLN A 1 118 ? -11.883 5.287 21.705 1.00 96.75 118 GLN A C 1
ATOM 904 O O . GLN A 1 118 ? -12.837 4.543 21.936 1.00 96.75 118 GLN A O 1
ATOM 909 N N . LEU A 1 119 ? -10.926 4.963 20.824 1.00 97.25 119 LEU A N 1
ATOM 910 C CA . LEU A 1 119 ? -10.925 3.680 20.128 1.00 97.25 119 LEU A CA 1
ATOM 911 C C . LEU A 1 119 ? -10.736 2.535 21.125 1.00 97.25 119 LEU A C 1
ATOM 913 O O . LEU A 1 119 ? -9.839 2.543 21.967 1.00 97.25 119 LEU A O 1
ATOM 917 N N . GLY A 1 120 ? -11.585 1.523 20.991 1.00 96.06 120 GLY A N 1
ATOM 918 C CA . GLY A 1 120 ? -11.561 0.320 21.802 1.00 96.06 120 GLY A CA 1
ATOM 919 C C . GLY A 1 120 ? -11.690 -0.934 20.950 1.00 96.06 120 GLY A C 1
ATOM 920 O O . GLY A 1 120 ? -11.707 -0.907 19.718 1.00 96.06 120 GLY A O 1
ATOM 921 N N . HIS A 1 121 ? -11.796 -2.069 21.629 1.00 96.38 121 HIS A N 1
ATOM 922 C CA . HIS A 1 121 ? -12.052 -3.343 20.972 1.00 96.38 121 HIS A CA 1
ATOM 923 C C . HIS A 1 121 ? -13.391 -3.281 20.228 1.00 96.38 121 HIS A C 1
ATOM 925 O O . HIS A 1 121 ? -14.418 -2.943 20.812 1.00 96.38 121 HIS A O 1
ATOM 931 N N . GLY A 1 122 ? -13.373 -3.611 18.938 1.00 96.44 122 GLY A N 1
ATOM 932 C CA . GLY A 1 122 ? -14.563 -3.581 18.086 1.00 96.44 122 GLY A CA 1
ATOM 933 C C . GLY A 1 122 ? -14.883 -2.218 17.464 1.00 96.44 122 GLY A C 1
ATOM 934 O O . GLY A 1 122 ? -15.849 -2.131 16.710 1.00 96.44 122 GLY A O 1
ATOM 935 N N . SER A 1 123 ? -14.091 -1.170 17.715 1.00 96.69 123 SER A N 1
ATOM 936 C CA . SER A 1 123 ? -14.231 0.092 16.984 1.00 96.69 123 SER A CA 1
ATOM 937 C C . SER A 1 123 ? -13.911 -0.106 15.499 1.00 96.69 123 SER A C 1
ATOM 939 O O . SER A 1 123 ? -12.879 -0.676 15.144 1.00 96.69 123 SER A O 1
ATOM 941 N N . VAL A 1 124 ? -14.788 0.393 14.629 1.00 96.00 124 VAL A N 1
ATOM 942 C CA . VAL A 1 124 ? -14.594 0.392 13.175 1.00 96.00 124 VAL A CA 1
ATOM 943 C C . VAL A 1 124 ? -14.167 1.791 12.752 1.00 96.00 124 VAL A C 1
ATOM 945 O O . VAL A 1 124 ? -14.841 2.765 13.074 1.00 96.00 124 VAL A O 1
ATOM 948 N N . VAL A 1 125 ? -13.042 1.887 12.045 1.00 94.81 125 VAL A N 1
ATOM 949 C CA . VAL A 1 125 ? -12.499 3.153 11.544 1.00 94.81 125 VAL A CA 1
ATOM 950 C C . VAL A 1 125 ? -12.652 3.190 10.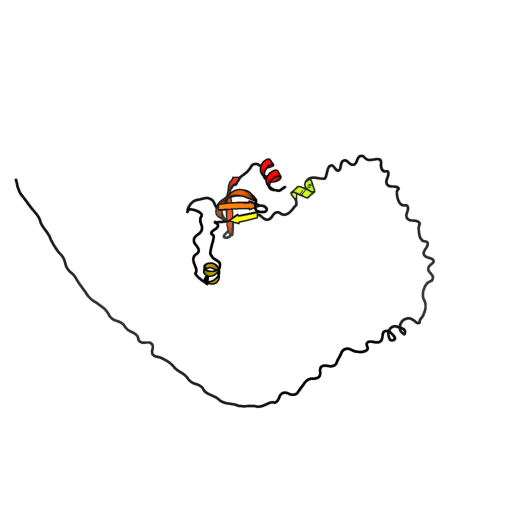032 1.00 94.81 125 VAL A C 1
ATOM 952 O O . VAL A 1 125 ? -12.155 2.313 9.325 1.00 94.81 125 VAL A O 1
ATOM 955 N N . GLU A 1 126 ? -13.330 4.217 9.537 1.00 92.62 126 GLU A N 1
ATOM 956 C CA . GLU A 1 126 ? -13.489 4.441 8.106 1.00 92.62 126 GLU A CA 1
ATOM 957 C C . GLU A 1 126 ? -12.193 4.995 7.498 1.00 92.62 126 GLU A C 1
ATOM 959 O O . GLU A 1 126 ? -11.563 5.914 8.031 1.00 92.62 126 GLU A O 1
ATOM 964 N N . LEU A 1 127 ? -11.787 4.422 6.366 1.00 93.81 127 LEU A N 1
ATOM 965 C CA . LEU A 1 127 ? -10.611 4.847 5.611 1.00 93.81 127 LEU A CA 1
ATOM 966 C C . LEU A 1 127 ? -11.040 5.713 4.425 1.00 93.81 127 LEU A C 1
ATOM 968 O O . LEU A 1 127 ? -12.108 5.511 3.859 1.00 93.81 127 LEU A O 1
ATOM 972 N N . ALA A 1 128 ? -10.180 6.637 3.992 1.00 88.19 128 ALA A N 1
ATOM 973 C CA . ALA A 1 128 ? -10.485 7.534 2.873 1.00 88.19 128 ALA A CA 1
ATOM 974 C C . ALA A 1 128 ? -10.558 6.829 1.502 1.00 88.19 128 ALA A C 1
ATOM 976 O O . ALA A 1 128 ? -10.982 7.435 0.519 1.00 88.19 128 ALA A O 1
ATOM 977 N N . LYS A 1 129 ? -10.101 5.575 1.413 1.00 88.31 129 LYS A N 1
ATOM 978 C CA . LYS A 1 129 ? -10.016 4.820 0.160 1.00 88.31 129 LYS A CA 1
ATOM 979 C C . LYS A 1 129 ? -11.368 4.205 -0.208 1.00 88.31 129 LYS A C 1
ATOM 981 O O . LYS A 1 129 ? -12.032 3.622 0.647 1.00 88.31 129 LYS A O 1
ATOM 986 N N . LEU A 1 130 ? -11.760 4.309 -1.480 1.00 86.69 130 LEU A N 1
ATOM 987 C CA . LEU A 1 130 ? -13.026 3.758 -1.967 1.00 86.69 130 LEU A CA 1
ATOM 988 C C . LEU A 1 130 ? -12.961 2.234 -2.124 1.00 86.69 130 LEU A C 1
ATOM 990 O O . LEU A 1 130 ? -11.910 1.643 -2.378 1.00 86.69 130 LEU A O 1
ATOM 994 N N . THR A 1 131 ? -14.121 1.586 -2.005 1.00 85.75 131 THR A N 1
ATOM 995 C CA . THR A 1 131 ? -14.230 0.135 -2.207 1.00 85.75 131 THR A CA 1
ATOM 996 C C . THR A 1 131 ? -13.912 -0.230 -3.656 1.00 85.75 131 THR A C 1
ATOM 998 O O . THR A 1 131 ? -14.455 0.363 -4.585 1.00 85.75 131 THR A O 1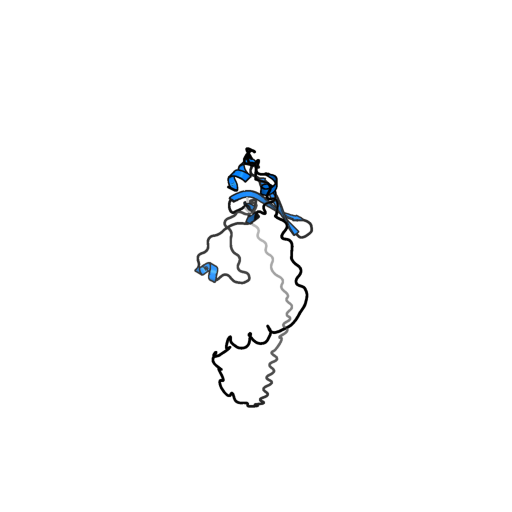
ATOM 1001 N N . GLY A 1 132 ? -13.062 -1.242 -3.842 1.00 83.75 132 GLY A N 1
ATOM 1002 C CA . GLY A 1 132 ? -12.665 -1.742 -5.161 1.00 83.75 132 GLY A CA 1
ATOM 1003 C C . GLY A 1 132 ? -11.426 -1.066 -5.750 1.00 83.75 132 GLY A C 1
ATOM 1004 O O . GLY A 1 132 ? -10.937 -1.511 -6.786 1.00 83.75 132 GLY A O 1
ATOM 1005 N N . GLU A 1 133 ? -10.877 -0.038 -5.099 1.00 90.00 133 GLU A N 1
ATOM 1006 C CA . GLU A 1 133 ? -9.584 0.516 -5.492 1.00 90.00 133 GLU A CA 1
ATOM 1007 C C . GLU A 1 133 ? -8.427 -0.394 -5.045 1.00 90.00 133 GLU A C 1
ATOM 1009 O O . GLU A 1 133 ? -8.455 -0.927 -3.931 1.00 90.00 133 GLU A O 1
ATOM 1014 N N . PRO A 1 134 ? -7.380 -0.567 -5.875 1.00 92.25 134 PRO A N 1
ATOM 1015 C CA . PRO A 1 134 ? -6.209 -1.340 -5.482 1.00 92.25 134 PRO A CA 1
ATOM 1016 C C . PRO A 1 134 ? -5.471 -0.636 -4.339 1.00 92.25 134 PRO A C 1
ATOM 1018 O O . PRO A 1 134 ? -5.366 0.589 -4.332 1.00 92.25 134 PRO A O 1
ATOM 1021 N N . MET A 1 135 ? -4.921 -1.396 -3.396 1.00 93.00 135 MET A N 1
ATOM 1022 C CA . MET A 1 135 ? -4.112 -0.889 -2.289 1.00 93.00 135 MET A CA 1
ATOM 1023 C C . MET A 1 135 ? -2.824 -0.231 -2.790 1.00 93.00 135 MET A C 1
ATOM 1025 O O . MET A 1 135 ? -2.300 -0.585 -3.851 1.00 93.00 135 MET A O 1
ATOM 1029 N N . ASP A 1 136 ? -2.301 0.697 -1.996 1.00 94.00 136 ASP A N 1
ATOM 1030 C CA . ASP A 1 136 ? -1.061 1.394 -2.323 1.00 94.00 136 ASP A CA 1
ATOM 1031 C C . ASP A 1 136 ? 0.130 0.665 -1.705 1.00 94.00 136 ASP A C 1
ATOM 1033 O O . ASP A 1 136 ? 0.080 0.217 -0.559 1.00 94.00 136 ASP A O 1
ATOM 1037 N N . ILE A 1 137 ? 1.207 0.534 -2.475 1.00 95.06 137 ILE A N 1
ATOM 1038 C CA . ILE A 1 137 ? 2.415 -0.165 -2.048 1.00 95.06 137 ILE A CA 1
ATOM 1039 C C . ILE A 1 137 ? 3.571 0.822 -2.032 1.00 95.06 137 ILE A C 1
ATOM 1041 O O . ILE A 1 137 ? 3.898 1.463 -3.038 1.00 95.06 137 ILE A O 1
ATOM 1045 N N . PHE A 1 138 ? 4.209 0.910 -0.875 1.00 94.75 138 PHE A N 1
ATOM 1046 C CA . PHE A 1 138 ? 5.311 1.807 -0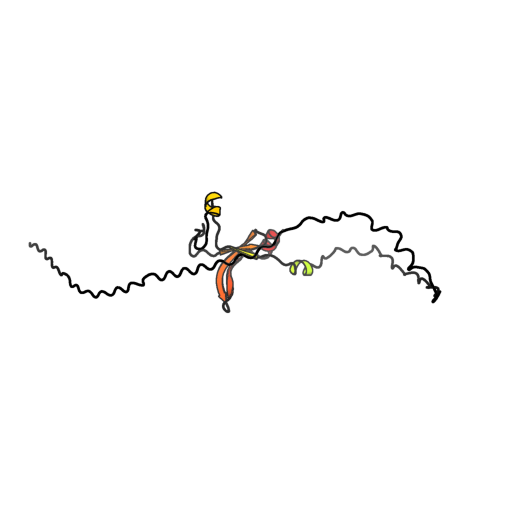.599 1.00 94.75 138 PHE A CA 1
ATOM 1047 C C . PHE A 1 138 ? 6.586 1.020 -0.345 1.00 94.75 138 PHE A C 1
ATOM 1049 O O . PHE A 1 138 ? 6.566 -0.043 0.268 1.00 94.75 138 PHE A O 1
ATOM 1056 N N . VAL A 1 139 ? 7.711 1.581 -0.767 1.00 94.25 139 VAL A N 1
ATOM 1057 C CA . VAL A 1 139 ? 9.037 1.165 -0.303 1.00 94.25 139 VAL A CA 1
ATOM 1058 C C . VAL A 1 139 ? 9.720 2.410 0.234 1.00 94.25 139 VAL A C 1
ATOM 1060 O O . VAL A 1 139 ? 9.721 3.438 -0.446 1.00 94.25 139 VAL A O 1
ATOM 1063 N N . ASN A 1 140 ? 10.236 2.351 1.464 1.00 90.12 140 ASN A N 1
ATOM 1064 C CA . ASN A 1 140 ? 10.830 3.509 2.149 1.00 90.12 140 ASN A CA 1
ATOM 1065 C C . ASN A 1 140 ? 9.945 4.774 2.048 1.00 90.12 140 ASN A C 1
ATOM 1067 O O . ASN A 1 140 ? 10.414 5.861 1.712 1.00 90.12 140 ASN A O 1
ATOM 1071 N N . SER A 1 141 ? 8.635 4.609 2.268 1.00 89.00 141 SER A N 1
ATOM 1072 C CA . SER A 1 141 ? 7.622 5.679 2.213 1.00 89.00 141 SER A CA 1
ATOM 1073 C C . SER A 1 141 ? 7.351 6.295 0.831 1.00 89.00 141 SER A C 1
ATOM 1075 O O . SER A 1 141 ? 6.624 7.285 0.740 1.00 89.00 141 SER A O 1
ATOM 1077 N N . ARG A 1 142 ? 7.868 5.723 -0.267 1.00 91.88 142 ARG A N 1
ATOM 1078 C CA . ARG A 1 142 ? 7.557 6.173 -1.638 1.00 91.88 142 ARG A CA 1
ATOM 1079 C C . ARG A 1 142 ? 6.630 5.200 -2.347 1.00 91.88 142 ARG A C 1
ATOM 1081 O O . ARG A 1 142 ? 6.874 4.000 -2.328 1.00 91.88 142 ARG A O 1
ATOM 1088 N N . LEU A 1 143 ? 5.600 5.722 -3.017 1.00 93.00 143 LEU A N 1
ATOM 1089 C CA . LEU A 1 143 ? 4.665 4.919 -3.807 1.00 93.00 143 LEU A CA 1
ATOM 1090 C C . LEU A 1 143 ? 5.379 4.326 -5.031 1.00 93.00 143 LEU A C 1
ATOM 1092 O O . LEU A 1 143 ? 5.858 5.069 -5.902 1.00 93.00 143 LEU A O 1
ATOM 1096 N N . ILE A 1 144 ? 5.428 2.998 -5.095 1.00 95.50 144 ILE A N 1
ATOM 1097 C CA . ILE A 1 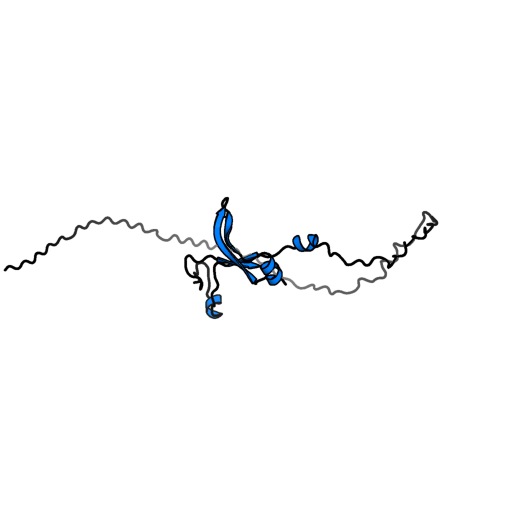144 ? 6.098 2.239 -6.164 1.00 95.50 144 ILE A CA 1
ATOM 1098 C C . ILE A 1 144 ? 5.138 1.383 -6.989 1.00 95.50 144 ILE A C 1
ATOM 1100 O O . ILE A 1 144 ? 5.435 1.088 -8.145 1.00 95.50 144 ILE A O 1
ATOM 1104 N N . ALA A 1 145 ? 4.016 0.965 -6.408 1.00 95.69 145 ALA A N 1
ATOM 1105 C CA . ALA A 1 145 ? 3.076 0.070 -7.057 1.00 95.69 145 ALA A CA 1
ATOM 1106 C C . ALA A 1 145 ? 1.677 0.192 -6.451 1.00 95.69 145 ALA A C 1
ATOM 1108 O O . ALA A 1 145 ? 1.486 0.759 -5.374 1.00 95.69 145 ALA A O 1
ATOM 1109 N N . ARG A 1 146 ? 0.715 -0.386 -7.163 1.00 95.25 146 ARG A N 1
ATOM 1110 C CA . ARG A 1 146 ? -0.644 -0.651 -6.706 1.00 95.25 146 ARG A CA 1
ATOM 1111 C C . ARG A 1 146 ? -0.922 -2.140 -6.835 1.00 95.25 146 ARG A C 1
ATOM 1113 O O . ARG A 1 146 ? -0.355 -2.804 -7.706 1.00 95.25 146 ARG A O 1
ATOM 1120 N N . GLY A 1 147 ? -1.765 -2.672 -5.962 1.00 94.88 147 GLY A N 1
ATOM 1121 C CA . GLY A 1 147 ? -2.078 -4.095 -5.972 1.00 94.88 147 GLY A CA 1
ATOM 1122 C C . GLY A 1 147 ? -3.373 -4.452 -5.267 1.00 94.88 147 GLY A C 1
ATOM 1123 O O . GLY A 1 147 ? -4.036 -3.613 -4.676 1.00 94.88 147 GLY A O 1
ATOM 1124 N N . GLU A 1 148 ? -3.745 -5.716 -5.327 1.00 93.62 148 GLU A N 1
ATOM 1125 C CA . GLU A 1 148 ? -4.952 -6.247 -4.692 1.00 93.62 148 GLU A CA 1
ATOM 1126 C C . GLU A 1 148 ? -4.603 -7.382 -3.728 1.00 93.62 148 GLU A C 1
ATOM 1128 O O . GLU A 1 148 ? -3.614 -8.095 -3.929 1.00 93.62 148 GLU A O 1
ATOM 1133 N N . VAL A 1 149 ? -5.398 -7.533 -2.661 1.00 92.12 149 VAL A N 1
ATOM 1134 C CA . VAL A 1 149 ? -5.189 -8.608 -1.682 1.00 92.12 149 VAL A CA 1
ATOM 1135 C C . VAL A 1 149 ? -5.603 -9.920 -2.331 1.00 92.12 149 VAL A C 1
ATOM 1137 O O . VAL A 1 149 ? -6.705 -10.043 -2.861 1.00 92.12 149 VAL A O 1
ATOM 1140 N N . VAL A 1 150 ? -4.739 -10.920 -2.240 1.00 93.81 150 VAL A N 1
ATOM 1141 C CA . VAL A 1 150 ? -5.034 -12.296 -2.638 1.00 93.81 150 VAL A CA 1
ATOM 1142 C C . VAL A 1 150 ? -4.703 -13.231 -1.482 1.00 93.81 150 VAL A C 1
ATOM 1144 O O . VAL A 1 150 ? -3.871 -12.904 -0.640 1.00 93.81 150 VAL A O 1
ATOM 1147 N N . MET A 1 151 ? -5.332 -14.403 -1.427 1.00 95.75 151 MET A N 1
ATOM 1148 C CA . MET A 1 151 ? -4.893 -15.472 -0.529 1.00 95.75 151 MET A CA 1
ATOM 1149 C C . MET A 1 151 ? -4.179 -16.555 -1.323 1.00 95.75 151 MET A C 1
ATOM 1151 O O . MET A 1 151 ? -4.679 -17.022 -2.345 1.00 95.75 151 MET A O 1
ATOM 1155 N N . VAL A 1 152 ? -2.999 -16.944 -0.847 1.00 94.81 152 VAL A N 1
ATOM 1156 C CA . VAL A 1 152 ? -2.180 -18.007 -1.430 1.00 94.81 152 VAL A CA 1
ATOM 1157 C C . VAL A 1 152 ? -1.698 -18.897 -0.293 1.00 94.81 152 VAL A C 1
ATOM 1159 O O . VAL A 1 152 ? -0.994 -18.426 0.596 1.00 94.81 152 VAL A O 1
ATOM 1162 N N . ASN A 1 153 ? -2.058 -20.183 -0.323 1.00 95.88 153 ASN A N 1
ATOM 1163 C CA . ASN A 1 153 ? -1.703 -21.159 0.719 1.00 95.88 153 ASN A CA 1
ATOM 1164 C C . ASN A 1 153 ? -2.086 -20.684 2.134 1.00 95.88 153 ASN A C 1
ATOM 1166 O O . ASN A 1 153 ? -1.240 -20.670 3.028 1.00 95.88 153 ASN A O 1
ATOM 1170 N N . ASP A 1 154 ? -3.325 -20.211 2.299 1.00 95.56 154 ASP A N 1
ATOM 1171 C CA . ASP A 1 154 ? -3.868 -19.664 3.556 1.00 95.56 154 ASP A CA 1
ATOM 1172 C C . ASP A 1 154 ? -3.087 -18.470 4.134 1.00 95.56 154 ASP A C 1
ATOM 1174 O O . ASP A 1 154 ? -3.244 -18.100 5.298 1.00 95.56 154 ASP A O 1
ATOM 1178 N N . LYS A 1 155 ? -2.243 -17.836 3.315 1.00 95.81 155 LYS A N 1
ATOM 1179 C CA . LYS A 1 155 ? -1.523 -16.610 3.651 1.00 95.81 155 LYS A CA 1
ATOM 1180 C C . LYS A 1 155 ? -2.033 -15.464 2.800 1.00 95.81 155 LYS A C 1
ATOM 1182 O O . LYS A 1 155 ? -2.309 -15.627 1.610 1.00 95.81 155 LYS A O 1
ATOM 1187 N N . TYR A 1 156 ? -2.096 -14.284 3.401 1.00 93.56 156 TYR A N 1
ATOM 1188 C CA . TYR A 1 156 ? -2.323 -13.054 2.659 1.00 93.56 156 TYR A CA 1
ATOM 1189 C C . TYR A 1 156 ? -1.122 -12.758 1.758 1.00 93.56 156 TYR A C 1
ATOM 1191 O O . TYR A 1 156 ? 0.032 -12.844 2.177 1.00 93.56 156 TYR A O 1
ATOM 1199 N N . GLY A 1 157 ? -1.408 -12.399 0.516 1.00 94.25 157 GLY A N 1
ATOM 1200 C CA . GLY A 1 157 ? -0.459 -11.906 -0.466 1.00 94.25 157 GLY A CA 1
ATOM 1201 C C . GLY A 1 157 ? -1.016 -10.672 -1.164 1.00 94.25 157 GLY A C 1
ATOM 1202 O O . GLY A 1 157 ? -2.194 -10.337 -1.034 1.00 94.25 157 GLY A O 1
ATOM 1203 N N . VAL A 1 158 ? -0.160 -9.997 -1.925 1.00 94.69 158 VAL A N 1
ATOM 1204 C CA . VAL A 1 158 ? -0.547 -8.831 -2.722 1.00 94.69 158 VAL A CA 1
ATOM 1205 C C . VAL A 1 158 ? -0.164 -9.087 -4.170 1.00 94.69 158 VAL A C 1
ATOM 1207 O O . VAL A 1 158 ? 1.007 -9.312 -4.478 1.00 94.69 158 VAL A O 1
ATOM 1210 N N . ARG A 1 159 ? -1.150 -9.062 -5.069 1.00 95.50 159 ARG A N 1
ATOM 1211 C CA . ARG A 1 159 ? -0.914 -9.131 -6.512 1.00 95.50 159 ARG A CA 1
ATOM 1212 C C . ARG A 1 159 ? -0.740 -7.716 -7.044 1.00 95.50 159 ARG A C 1
ATOM 1214 O O . ARG A 1 159 ? -1.637 -6.894 -6.896 1.00 95.50 159 ARG A O 1
ATOM 1221 N N . LEU A 1 160 ? 0.408 -7.436 -7.657 1.00 95.31 160 LEU A N 1
ATOM 1222 C CA . LEU A 1 160 ? 0.677 -6.135 -8.272 1.00 95.31 160 LEU A CA 1
ATOM 1223 C C . LEU A 1 160 ? -0.204 -5.958 -9.513 1.00 95.31 160 LEU A C 1
ATOM 1225 O O . LEU A 1 160 ? -0.201 -6.814 -10.397 1.00 95.31 160 LEU A O 1
ATOM 1229 N N . THR A 1 161 ? -0.938 -4.852 -9.576 1.00 95.25 161 THR A N 1
ATOM 1230 C CA . THR A 1 161 ? -1.755 -4.460 -10.732 1.00 95.25 161 THR A CA 1
ATOM 1231 C C . THR A 1 161 ? -1.035 -3.436 -11.600 1.00 95.25 161 THR A C 1
ATOM 1233 O O . THR A 1 161 ? -1.099 -3.511 -12.823 1.00 95.25 161 THR A O 1
ATOM 1236 N N . ASP A 1 162 ? -0.310 -2.510 -10.974 1.00 94.38 162 ASP A N 1
ATOM 1237 C CA . ASP A 1 162 ? 0.453 -1.454 -11.637 1.00 94.38 162 ASP A CA 1
ATOM 1238 C C . ASP A 1 162 ? 1.767 -1.226 -10.879 1.00 94.38 162 ASP A C 1
ATOM 1240 O O . ASP A 1 162 ? 1.778 -1.203 -9.647 1.00 94.38 162 ASP A O 1
ATOM 1244 N N . VAL A 1 163 ? 2.884 -1.085 -11.592 1.00 95.06 163 VAL A N 1
ATOM 1245 C CA . VAL A 1 163 ? 4.222 -0.960 -11.000 1.00 95.06 163 VAL A CA 1
ATOM 1246 C C . VAL A 1 163 ? 5.088 -0.011 -11.814 1.00 95.06 163 VAL A C 1
ATOM 1248 O O . VAL A 1 163 ? 5.165 -0.102 -13.038 1.00 95.06 163 VAL A O 1
ATOM 1251 N N . VAL A 1 164 ? 5.793 0.884 -11.121 1.00 93.06 164 VAL A N 1
ATOM 1252 C CA . VAL A 1 164 ? 6.709 1.825 -11.776 1.00 93.06 164 VAL A CA 1
ATOM 1253 C C . VAL A 1 164 ? 7.927 1.116 -12.368 1.00 93.06 164 VAL A C 1
ATOM 1255 O O . VAL A 1 164 ? 8.353 0.049 -11.897 1.00 93.06 164 VAL A O 1
ATOM 1258 N N . SER A 1 165 ? 8.507 1.729 -13.402 1.00 91.88 165 SER A N 1
ATOM 1259 C CA . SER A 1 165 ? 9.637 1.160 -14.138 1.00 91.88 165 SER A CA 1
ATOM 1260 C C . SER A 1 165 ? 10.846 0.904 -13.220 1.00 91.88 165 SER A C 1
ATOM 1262 O O . SER A 1 165 ? 11.038 1.614 -12.228 1.00 91.88 165 SER A O 1
ATOM 1264 N N . PRO A 1 166 ? 11.701 -0.097 -13.513 1.00 87.06 166 PRO A N 1
ATOM 1265 C CA . PRO A 1 166 ? 12.876 -0.378 -12.686 1.00 87.06 166 PRO A CA 1
ATOM 1266 C C . PRO A 1 166 ? 13.797 0.836 -12.494 1.00 87.06 166 PRO A C 1
ATOM 1268 O O . PRO A 1 166 ? 14.270 1.067 -11.384 1.00 87.06 166 PRO A O 1
ATOM 1271 N N . ALA A 1 167 ? 13.996 1.641 -13.543 1.00 85.56 167 ALA A N 1
ATOM 1272 C CA . ALA A 1 167 ? 14.795 2.864 -13.470 1.00 85.56 167 ALA A CA 1
ATOM 1273 C C . ALA A 1 167 ? 14.184 3.887 -12.496 1.00 85.56 167 ALA A C 1
ATOM 1275 O O . ALA A 1 167 ? 14.884 4.426 -11.639 1.00 85.56 167 ALA A O 1
ATOM 1276 N N . GLU A 1 168 ? 12.864 4.092 -12.563 1.00 81.62 168 GLU A N 1
ATOM 1277 C CA . GLU A 1 168 ? 12.150 4.976 -11.637 1.00 81.62 168 GLU A CA 1
ATOM 1278 C C . GLU A 1 168 ? 12.180 4.466 -10.199 1.00 81.62 168 GLU A C 1
ATOM 1280 O O . GLU A 1 168 ? 12.259 5.279 -9.279 1.00 81.62 168 GLU A O 1
ATOM 1285 N N . ARG A 1 169 ? 12.153 3.144 -9.976 1.00 83.06 169 ARG A N 1
ATOM 1286 C CA . ARG A 1 169 ? 12.297 2.579 -8.625 1.00 83.06 169 ARG A CA 1
ATOM 1287 C C . ARG A 1 169 ? 13.625 2.991 -8.003 1.00 83.06 169 ARG A C 1
ATOM 1289 O O . ARG A 1 169 ? 13.621 3.481 -6.883 1.00 83.06 169 ARG A O 1
ATOM 1296 N N . VAL A 1 170 ? 14.734 2.881 -8.736 1.00 82.62 170 VAL A N 1
ATOM 1297 C CA . VAL A 1 170 ? 16.060 3.280 -8.230 1.00 82.62 170 VAL A CA 1
ATOM 1298 C C . VAL A 1 170 ? 16.099 4.775 -7.903 1.00 82.62 170 VAL A C 1
ATOM 1300 O O . VAL A 1 170 ? 16.593 5.163 -6.847 1.00 82.62 170 VAL A O 1
ATOM 1303 N N . THR A 1 171 ? 15.513 5.631 -8.745 1.00 77.50 171 THR A N 1
ATOM 1304 C CA . THR A 1 171 ? 15.402 7.070 -8.445 1.00 77.50 171 THR A CA 1
ATOM 1305 C C . THR A 1 171 ? 14.525 7.338 -7.224 1.00 77.50 171 THR A C 1
ATOM 1307 O O . THR A 1 171 ? 14.831 8.217 -6.418 1.00 77.50 171 THR A O 1
ATOM 1310 N N . LYS A 1 172 ? 13.444 6.570 -7.049 1.00 77.56 172 LYS A N 1
ATOM 1311 C CA . LYS A 1 172 ? 12.561 6.685 -5.889 1.00 77.56 172 LYS A CA 1
ATOM 1312 C C . LYS A 1 172 ? 13.194 6.154 -4.594 1.00 77.56 172 LYS A C 1
ATOM 1314 O O . LYS A 1 172 ? 12.680 6.474 -3.533 1.00 77.56 172 LYS A O 1
ATOM 1319 N N . LEU A 1 173 ? 14.293 5.412 -4.658 1.00 76.44 173 LEU A N 1
ATOM 1320 C CA . LEU A 1 173 ? 14.993 4.892 -3.478 1.00 76.44 173 LEU A CA 1
ATOM 1321 C C . LEU A 1 173 ? 16.202 5.734 -3.047 1.00 76.44 173 LEU A C 1
ATOM 1323 O O . LEU A 1 173 ? 16.735 5.479 -1.971 1.00 76.44 173 LEU A O 1
ATOM 1327 N N . ARG A 1 174 ? 16.621 6.715 -3.858 1.00 62.59 174 ARG A N 1
ATOM 1328 C CA . ARG A 1 174 ? 17.645 7.703 -3.480 1.00 62.59 174 ARG A CA 1
ATOM 1329 C C . ARG A 1 174 ? 17.186 8.643 -2.379 1.00 62.59 174 ARG A C 1
ATOM 1331 O O . ARG A 1 174 ? 15.993 9.031 -2.414 1.00 62.59 174 ARG A O 1
#

Radius of gyration: 41.28 Å; Cα contacts (8 Å, |Δi|>4): 94; chains: 1; bounding box: 130×36×82 Å

Mean predicted aligned error: 21.53 Å

Secondary structure (DSSP, 8-state):
----------------------------------------------------TTTTSTT--------------------------------THHHHT----EEEES------HHHHHT--TT-----SSPTTPPEEEEETTEEEEEEEEEEETTEEEEEEEEE--HHHHHHHH-